Protein AF-A0A424HIV1-F1 (afdb_monomer_lite)

Radius of gyration: 19.67 Å; chains: 1; bounding box: 43×38×61 Å

Foldseek 3Di:
DDPDQPADECVVQDLVVLLQQLLQQLQVLLLDLCVVVVLQQSLLQSLLSSLLRSCVVVVAQEDLVVLLVSSLNSLLNNLVVNVVVQVCCCVVPVDRRNLVVVLVVLLVVLVVDDPPSSVVSVVVSVVVVVDHDDPVVVVVSNVSSNVSSNVNNSNNSNVNSVVDPGHGYHD

Sequence (171 aa):
MSDEPDIVNLDDCPMKPGLVAGGAVAFVLTVFPMSYALCCLPLALGGFVATTTFVFKYKVRLELKYGMKIAILACLLGFGASTVVYNLVWIAFDYRIGFEWYVSFLTGLAESAPPPSGDRLLESIELLREQSFGIGTFVQQIFTVILASGIGGAIGGALATVLFKKGALAQ

Secondary structure (DSSP, 8-state):
-------B-GGGS-SHHHHHHHHHHHHHHHHSTTHHHHTTHHHHHHHHHHHHHHHHHHTEEEPHHHHHHHHHHHHHHHHHHHHHHHHHHHHHHS--TTHHHHHHHHHHHHHTSPTTHHHHHHHHHHHHHH--S-HHHHHHHHHHHHHHHHHHHHHHHHHHHHH---SEEE-

pLDDT: mean 79.45, std 10.78, range [39.0, 89.94]

Structure (mmCIF, N/CA/C/O backbone):
data_AF-A0A424HIV1-F1
#
_entry.id   AF-A0A424HIV1-F1
#
loop_
_atom_site.group_PDB
_atom_site.id
_atom_site.type_symbol
_atom_site.label_atom_id
_atom_site.label_alt_id
_atom_site.label_comp_id
_atom_site.label_asym_id
_atom_site.label_entity_id
_atom_site.label_seq_id
_atom_site.pdbx_PDB_ins_code
_atom_site.Cartn_x
_atom_site.Cartn_y
_atom_site.Cartn_z
_atom_site.occupancy
_atom_site.B_iso_or_equiv
_atom_site.auth_seq_id
_atom_site.auth_comp_id
_atom_site.auth_asym_id
_atom_site.auth_atom_id
_atom_site.pdbx_PDB_model_num
ATOM 1 N N . MET A 1 1 ? -28.089 13.263 38.514 1.00 39.00 1 MET A N 1
ATOM 2 C CA . MET A 1 1 ? -27.630 12.014 37.881 1.00 39.00 1 MET A CA 1
ATOM 3 C C . MET A 1 1 ? -26.538 12.419 36.922 1.00 39.00 1 MET A C 1
ATOM 5 O O . MET A 1 1 ? -26.812 13.184 36.011 1.00 39.00 1 MET A O 1
ATOM 9 N N . SER A 1 2 ? -25.298 12.091 37.259 1.00 40.84 2 SER A N 1
ATOM 10 C CA . SER A 1 2 ? -24.129 12.347 36.427 1.00 40.84 2 SER A CA 1
ATOM 11 C C . SER A 1 2 ? -24.176 11.386 35.246 1.00 40.84 2 SER A C 1
ATOM 13 O O . SER A 1 2 ? -23.958 10.193 35.433 1.00 40.84 2 SER A O 1
ATOM 15 N N . ASP A 1 3 ? -24.507 11.897 34.061 1.00 42.28 3 ASP A N 1
ATOM 16 C CA . ASP A 1 3 ? -24.318 11.182 32.799 1.00 42.28 3 ASP A CA 1
ATOM 17 C C . ASP A 1 3 ? -22.808 11.088 32.536 1.00 42.28 3 ASP A C 1
ATOM 19 O O . ASP A 1 3 ? -22.227 11.886 31.797 1.00 42.28 3 ASP A O 1
ATOM 23 N N . GLU A 1 4 ? -22.139 10.163 33.223 1.00 45.97 4 GLU A N 1
ATOM 24 C CA . GLU A 1 4 ? -20.805 9.735 32.821 1.00 45.97 4 GLU A CA 1
ATOM 25 C C . GLU A 1 4 ? -20.941 9.094 31.432 1.00 45.97 4 GLU A C 1
ATOM 27 O O . GLU A 1 4 ? -21.802 8.232 31.238 1.00 45.97 4 GLU A O 1
ATOM 32 N N . PRO A 1 5 ? -20.173 9.542 30.423 1.00 47.34 5 PRO A N 1
ATOM 33 C CA . PRO A 1 5 ? -20.214 8.909 29.116 1.00 47.34 5 PRO A CA 1
ATOM 34 C C . PRO A 1 5 ? -19.770 7.456 29.289 1.00 47.34 5 PRO A C 1
ATOM 36 O O . PRO A 1 5 ? -18.664 7.222 29.759 1.00 47.34 5 PRO A O 1
ATOM 39 N N . ASP A 1 6 ? -20.625 6.500 28.922 1.00 47.75 6 ASP A N 1
ATOM 40 C CA . ASP A 1 6 ? -20.304 5.068 28.912 1.00 47.75 6 ASP A CA 1
ATOM 41 C C . ASP A 1 6 ? -19.035 4.851 28.063 1.00 47.75 6 ASP A C 1
ATOM 43 O O . ASP A 1 6 ? -19.073 4.902 26.830 1.00 47.75 6 ASP A O 1
ATOM 47 N N . ILE A 1 7 ? -17.877 4.695 28.709 1.00 54.53 7 ILE A N 1
ATOM 48 C CA . ILE A 1 7 ? -16.612 4.430 28.021 1.00 54.53 7 ILE A CA 1
ATOM 49 C C . ILE A 1 7 ? -16.607 2.941 27.689 1.00 54.53 7 ILE A C 1
ATOM 51 O O . ILE A 1 7 ? -16.429 2.093 28.561 1.00 54.53 7 ILE A O 1
ATOM 55 N N . VAL A 1 8 ? -16.833 2.615 26.418 1.00 58.91 8 VAL A N 1
ATOM 56 C CA . VAL A 1 8 ? -16.776 1.230 25.939 1.00 58.91 8 VAL A CA 1
A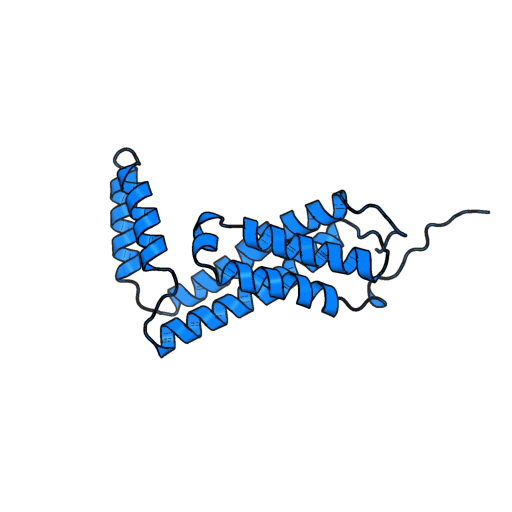TOM 57 C C . VAL A 1 8 ? -15.311 0.864 25.709 1.00 58.91 8 VAL A C 1
ATOM 59 O O . VAL A 1 8 ? -14.668 1.455 24.841 1.00 58.91 8 VAL A O 1
ATOM 62 N N . ASN A 1 9 ? -14.794 -0.116 26.457 1.00 58.22 9 ASN A N 1
ATOM 63 C CA . ASN A 1 9 ? -13.448 -0.649 26.242 1.00 58.22 9 ASN A CA 1
ATOM 64 C C . ASN A 1 9 ? -13.336 -1.249 24.833 1.00 58.22 9 ASN A C 1
ATOM 66 O O . ASN A 1 9 ? -14.103 -2.140 24.455 1.00 58.22 9 ASN A O 1
ATOM 70 N N . LEU A 1 10 ? -12.348 -0.794 24.057 1.00 59.09 10 LEU A N 1
ATOM 71 C CA . LEU A 1 10 ? -12.093 -1.317 22.709 1.00 59.09 10 LEU A CA 1
ATOM 72 C C . LEU A 1 10 ? -11.768 -2.823 22.682 1.00 59.09 10 LEU A C 1
ATOM 74 O O . LEU A 1 10 ? -11.966 -3.458 21.644 1.00 59.09 10 LEU A O 1
ATOM 78 N N . ASP A 1 11 ? -11.295 -3.388 23.794 1.00 58.56 11 ASP A N 1
ATOM 79 C CA . ASP A 1 11 ? -10.913 -4.802 23.909 1.00 58.56 11 ASP A CA 1
ATOM 80 C C . ASP A 1 11 ? -12.112 -5.764 23.847 1.00 58.56 11 ASP A C 1
ATOM 82 O O . ASP A 1 11 ? -11.960 -6.909 23.412 1.00 58.56 11 ASP A O 1
ATOM 86 N N . ASP A 1 12 ? -13.320 -5.286 24.159 1.00 59.38 12 ASP A N 1
ATOM 87 C CA . ASP A 1 12 ? -14.555 -6.073 24.054 1.00 59.38 12 ASP A CA 1
ATOM 88 C C . ASP A 1 12 ? -15.111 -6.112 22.614 1.00 59.38 12 ASP A C 1
ATOM 90 O O . ASP A 1 12 ? -15.997 -6.908 22.286 1.00 59.38 12 ASP A O 1
ATOM 94 N N . CYS A 1 13 ? -14.583 -5.270 21.716 1.00 61.19 13 CYS A N 1
ATOM 95 C CA . CYS A 1 13 ? -15.047 -5.134 20.337 1.00 61.19 13 CYS A CA 1
ATOM 96 C C . CYS A 1 13 ? -14.056 -5.775 19.348 1.00 61.19 13 CYS A C 1
ATOM 98 O O . CYS A 1 13 ? -13.021 -5.183 19.025 1.00 61.19 13 CYS A O 1
ATOM 100 N N . PRO A 1 14 ? -14.354 -6.951 18.757 1.00 71.31 14 PRO A N 1
ATOM 101 C CA . PRO A 1 14 ? -13.435 -7.563 17.809 1.00 71.31 14 PRO A CA 1
ATOM 102 C C . PRO A 1 14 ? -13.221 -6.661 16.582 1.00 71.31 14 PRO A C 1
ATOM 104 O O . PRO A 1 14 ? -14.168 -6.301 15.880 1.00 71.31 14 PRO A O 1
ATOM 107 N N . MET A 1 15 ? -11.959 -6.337 16.277 1.00 70.69 15 MET A N 1
ATOM 108 C CA . MET A 1 15 ? -11.572 -5.486 15.134 1.00 70.69 15 MET A CA 1
ATOM 109 C C . MET A 1 15 ? -11.682 -6.192 13.774 1.00 70.69 15 MET A C 1
ATOM 111 O O . MET A 1 15 ? -11.742 -5.539 12.731 1.00 70.69 15 MET A O 1
ATOM 115 N N . LYS A 1 16 ? -11.753 -7.531 13.777 1.00 77.12 16 LYS A N 1
ATOM 116 C CA . LYS A 1 16 ? -11.819 -8.395 12.583 1.00 77.12 16 LYS A CA 1
ATOM 117 C C . LYS A 1 16 ? -12.792 -7.918 11.485 1.00 77.12 16 LYS A C 1
ATOM 119 O O . LYS A 1 16 ? -12.352 -7.818 10.347 1.00 77.12 16 LYS A O 1
ATOM 124 N N . PRO A 1 17 ? -14.076 -7.608 11.748 1.00 73.00 17 PRO A N 1
ATOM 125 C CA . PRO A 1 17 ? -15.017 -7.215 10.697 1.00 73.00 17 PRO A CA 1
ATOM 126 C C . PRO A 1 17 ? -14.653 -5.898 9.998 1.00 73.00 17 PRO A C 1
ATOM 128 O O . PRO A 1 17 ? -14.796 -5.813 8.783 1.00 73.00 17 PRO A O 1
ATOM 131 N N . GLY A 1 18 ? -14.161 -4.894 10.733 1.00 75.62 18 GLY A N 1
ATOM 132 C CA . GLY A 1 18 ? -13.712 -3.628 10.139 1.00 75.62 18 GLY A CA 1
ATOM 133 C C . GLY A 1 18 ? -12.433 -3.810 9.320 1.00 75.62 18 GLY A C 1
ATOM 134 O O . GLY A 1 18 ? -12.335 -3.301 8.205 1.00 75.62 18 GLY A O 1
ATOM 135 N N . LEU A 1 19 ? -11.499 -4.618 9.833 1.00 82.69 19 LEU A N 1
ATOM 136 C CA . LEU A 1 19 ? -10.266 -4.993 9.134 1.00 82.69 19 LEU A CA 1
ATOM 137 C C . LEU A 1 19 ? -10.550 -5.737 7.825 1.00 82.69 19 LEU A C 1
ATOM 139 O O . LEU A 1 19 ? -9.952 -5.416 6.805 1.00 82.69 19 LEU A O 1
ATOM 143 N N . VAL A 1 20 ? -11.475 -6.700 7.838 1.00 85.12 20 VAL A N 1
ATOM 144 C CA . VAL A 1 20 ? -11.833 -7.484 6.646 1.00 85.12 20 VAL A CA 1
ATOM 145 C C . VAL A 1 20 ? -12.563 -6.622 5.620 1.00 85.12 20 VAL A C 1
ATOM 147 O O . VAL A 1 20 ? -12.207 -6.668 4.449 1.00 85.12 20 VAL A O 1
ATOM 150 N N . ALA A 1 21 ? -13.542 -5.811 6.032 1.00 84.81 21 ALA A N 1
ATOM 151 C CA . ALA A 1 21 ? -14.283 -4.956 5.103 1.00 84.81 21 ALA A CA 1
ATOM 152 C C . ALA A 1 21 ? -13.376 -3.898 4.456 1.00 84.81 21 ALA A C 1
ATOM 154 O O . ALA A 1 21 ? -13.329 -3.781 3.232 1.00 84.81 21 ALA A O 1
ATOM 155 N N . GLY A 1 22 ? -12.609 -3.165 5.267 1.00 80.69 22 GLY A N 1
ATOM 156 C CA . GLY A 1 22 ? -11.675 -2.159 4.766 1.00 80.69 22 GLY A CA 1
ATOM 157 C C . GLY A 1 22 ? -10.517 -2.756 3.972 1.00 80.69 22 GLY A C 1
ATOM 158 O O . GLY A 1 22 ? -10.155 -2.228 2.923 1.00 80.69 22 GLY A O 1
ATOM 159 N N . GLY A 1 23 ? -9.980 -3.890 4.428 1.00 83.81 23 GLY A N 1
ATOM 160 C CA . GLY A 1 23 ? -8.923 -4.622 3.738 1.00 83.81 23 GLY A CA 1
ATOM 161 C C . GLY A 1 23 ? -9.378 -5.192 2.397 1.00 83.81 23 GLY A C 1
ATOM 162 O O . GLY A 1 23 ? -8.645 -5.082 1.423 1.00 83.81 23 GLY A O 1
ATOM 163 N N . ALA A 1 24 ? -10.600 -5.721 2.297 1.00 87.25 24 ALA A N 1
ATOM 164 C CA . ALA A 1 24 ? -11.157 -6.192 1.029 1.00 87.25 24 ALA A CA 1
ATOM 165 C C . ALA A 1 24 ? -11.333 -5.045 0.025 1.00 87.25 24 ALA A C 1
ATOM 167 O O . ALA A 1 24 ? -10.966 -5.186 -1.140 1.00 87.25 24 ALA A O 1
ATOM 168 N N . VAL A 1 25 ? -11.830 -3.888 0.474 1.00 86.94 25 VAL A N 1
ATOM 169 C CA . VAL A 1 25 ? -11.940 -2.696 -0.381 1.00 86.94 25 VAL A CA 1
ATOM 170 C C . VAL A 1 25 ? -10.559 -2.211 -0.820 1.00 86.94 25 VAL A C 1
ATOM 172 O O . VAL A 1 25 ? -10.345 -1.987 -2.009 1.00 86.94 25 VAL A O 1
ATOM 175 N N . ALA A 1 26 ? -9.600 -2.112 0.104 1.00 85.69 26 ALA A N 1
ATOM 176 C CA . ALA A 1 26 ? -8.224 -1.747 -0.225 1.00 85.69 26 ALA A CA 1
ATOM 177 C C . ALA A 1 26 ? -7.593 -2.742 -1.215 1.00 85.69 26 ALA A C 1
ATOM 179 O O . ALA A 1 26 ? -6.949 -2.321 -2.172 1.00 85.69 26 ALA A O 1
ATOM 180 N N . PHE A 1 27 ? -7.816 -4.046 -1.044 1.00 86.19 27 PHE A N 1
ATOM 181 C CA . PHE A 1 27 ? -7.335 -5.087 -1.952 1.00 86.19 27 PHE A CA 1
ATOM 182 C C . PHE A 1 27 ? -7.908 -4.908 -3.360 1.00 86.19 27 PHE A C 1
ATOM 184 O O . PHE A 1 27 ? -7.152 -4.749 -4.313 1.00 86.19 27 PHE A O 1
ATOM 191 N N . VAL A 1 28 ? -9.236 -4.862 -3.498 1.00 86.56 28 VAL A N 1
ATOM 192 C CA . VAL A 1 28 ? -9.897 -4.750 -4.810 1.00 86.56 28 VAL A CA 1
ATOM 193 C C . VAL A 1 28 ? -9.465 -3.477 -5.532 1.00 86.56 28 VAL A C 1
ATOM 195 O O . VAL A 1 28 ? -9.154 -3.515 -6.722 1.00 86.56 28 VAL A O 1
ATOM 198 N N . LEU A 1 29 ? -9.396 -2.354 -4.814 1.00 84.81 29 LEU A N 1
ATOM 199 C CA . LEU A 1 29 ? -9.017 -1.085 -5.423 1.00 84.81 29 LEU A CA 1
ATOM 200 C C . LEU A 1 29 ? -7.529 -1.020 -5.786 1.00 84.81 29 LEU A C 1
ATOM 202 O O . LEU A 1 29 ? -7.196 -0.340 -6.747 1.00 84.81 29 LEU A O 1
ATOM 206 N N . THR A 1 30 ? -6.643 -1.717 -5.069 1.00 81.69 30 THR A N 1
ATOM 207 C CA . THR A 1 30 ? -5.196 -1.746 -5.378 1.00 81.69 30 THR A CA 1
ATOM 208 C C . THR A 1 30 ? -4.824 -2.777 -6.442 1.00 81.69 30 THR A C 1
ATOM 210 O O . THR A 1 30 ? -3.821 -2.616 -7.133 1.00 81.69 30 THR A O 1
ATOM 213 N N . VAL A 1 31 ? -5.645 -3.809 -6.648 1.00 79.25 31 VAL A N 1
ATOM 214 C CA . VAL A 1 31 ? -5.517 -4.720 -7.801 1.00 79.25 31 VAL A CA 1
ATOM 215 C C . VAL A 1 31 ? -5.867 -4.012 -9.115 1.00 79.25 31 VAL A C 1
ATOM 217 O O . VAL A 1 31 ? -5.418 -4.415 -10.185 1.00 79.25 31 VAL A O 1
ATOM 220 N N . PHE A 1 32 ? -6.639 -2.926 -9.060 1.00 79.12 32 PHE A N 1
ATOM 221 C CA . PHE A 1 32 ? -6.961 -2.165 -10.256 1.00 79.12 32 PHE A CA 1
ATOM 222 C C . PHE A 1 32 ? -5.780 -1.264 -10.670 1.00 79.12 32 PHE A C 1
ATOM 224 O O . PHE A 1 32 ? -5.337 -0.442 -9.867 1.00 79.12 32 PHE A O 1
ATOM 231 N N . PRO A 1 33 ? -5.283 -1.335 -11.917 1.00 63.97 33 PRO A N 1
ATOM 232 C CA . PRO A 1 33 ? -4.046 -0.661 -12.328 1.00 63.97 33 PRO A CA 1
ATOM 233 C C . PRO A 1 33 ? -4.131 0.876 -12.327 1.00 63.97 33 PRO A C 1
ATOM 235 O O . PRO A 1 33 ? -3.118 1.549 -12.170 1.00 63.97 33 PRO A O 1
ATOM 238 N N . MET A 1 34 ? -5.331 1.468 -12.388 1.00 65.25 34 MET A N 1
ATOM 239 C CA . MET A 1 34 ? -5.492 2.926 -12.213 1.00 65.25 34 MET A CA 1
ATOM 240 C C . MET A 1 34 ? -5.155 3.403 -10.789 1.00 65.25 34 MET A C 1
ATOM 242 O O . MET A 1 34 ? -5.013 4.604 -10.557 1.00 65.25 34 MET A O 1
ATOM 246 N N . SER A 1 35 ? -5.016 2.491 -9.822 1.00 66.44 35 SER A N 1
ATOM 247 C CA . SER A 1 35 ? -4.632 2.838 -8.451 1.00 66.44 35 SER A CA 1
ATOM 248 C C . SER A 1 35 ? -3.253 3.491 -8.361 1.00 66.44 35 SER A C 1
ATOM 250 O O . SER A 1 35 ? -3.065 4.358 -7.506 1.00 66.44 35 SER A O 1
ATOM 252 N N . TYR A 1 36 ? -2.339 3.178 -9.288 1.00 63.06 36 TYR A N 1
ATOM 253 C CA . TYR A 1 36 ? -1.020 3.811 -9.370 1.00 63.06 36 TYR A CA 1
ATOM 254 C C . TYR A 1 36 ? -1.107 5.327 -9.598 1.00 63.06 36 TYR A C 1
ATOM 256 O O . TYR A 1 36 ? -0.341 6.077 -8.999 1.00 63.06 36 TYR A O 1
ATOM 264 N N . ALA A 1 37 ? -2.078 5.801 -10.387 1.00 63.09 37 ALA A N 1
ATOM 265 C CA . ALA A 1 37 ? -2.267 7.232 -10.642 1.00 63.09 37 ALA A CA 1
ATOM 266 C C . ALA A 1 37 ? -2.873 7.982 -9.444 1.00 63.09 37 ALA A C 1
ATOM 268 O O . ALA A 1 37 ? -2.667 9.183 -9.286 1.00 63.09 37 ALA A O 1
ATOM 269 N N . LEU A 1 38 ? -3.615 7.281 -8.585 1.00 72.69 38 LEU A N 1
ATOM 270 C CA . LEU A 1 38 ? -4.310 7.875 -7.443 1.00 72.69 38 LEU A CA 1
ATOM 271 C C . LEU A 1 38 ? -3.527 7.772 -6.122 1.00 72.69 38 LEU A C 1
ATOM 273 O O . LEU A 1 38 ? -4.007 8.286 -5.109 1.00 72.69 38 LEU A O 1
ATOM 277 N N . CYS A 1 39 ? -2.339 7.148 -6.148 1.00 68.69 39 CYS A N 1
ATOM 278 C CA . CYS A 1 39 ? -1.315 7.014 -5.099 1.00 68.69 39 CYS A CA 1
ATOM 279 C C . CYS A 1 39 ? -1.816 6.518 -3.724 1.00 68.69 39 CYS A C 1
ATOM 281 O O . CYS A 1 39 ? -1.485 5.415 -3.300 1.00 68.69 39 CYS A O 1
ATOM 283 N N . CYS A 1 40 ? -2.648 7.299 -3.032 1.00 78.88 40 CYS A N 1
ATOM 284 C CA . CYS A 1 40 ? -3.163 7.007 -1.691 1.00 78.88 40 CYS A CA 1
ATOM 285 C C . CYS A 1 40 ? -4.696 6.982 -1.610 1.00 78.88 40 CYS A C 1
ATOM 287 O O . CYS A 1 40 ? -5.239 6.538 -0.600 1.00 78.88 40 CYS A O 1
ATOM 289 N N . LEU A 1 41 ? -5.416 7.456 -2.632 1.00 84.38 41 LEU A N 1
ATOM 290 C CA . LEU A 1 41 ? -6.877 7.590 -2.589 1.00 84.38 41 LEU A CA 1
ATOM 291 C C . LEU A 1 41 ? -7.607 6.239 -2.444 1.00 84.38 41 LEU A C 1
ATOM 293 O O . LEU A 1 41 ? -8.502 6.154 -1.603 1.00 84.38 41 LEU A O 1
ATOM 297 N N . PRO A 1 42 ? -7.204 5.155 -3.140 1.00 84.62 42 PRO A N 1
ATOM 298 C CA . PRO A 1 42 ? -7.741 3.813 -2.898 1.00 84.62 42 PRO A CA 1
ATOM 299 C C . PRO A 1 42 ? -7.614 3.358 -1.439 1.00 84.62 42 PRO A C 1
ATOM 301 O O . PRO A 1 42 ? -8.545 2.794 -0.866 1.00 84.62 42 PRO A O 1
ATOM 304 N N . LEU A 1 43 ? -6.470 3.651 -0.818 1.00 86.94 43 LEU A N 1
ATOM 305 C CA . LEU A 1 43 ? -6.177 3.292 0.569 1.00 86.94 43 LEU A CA 1
ATOM 306 C C . LEU A 1 43 ? -6.922 4.197 1.554 1.00 86.94 43 LEU A C 1
ATOM 308 O O . LEU A 1 43 ? -7.361 3.728 2.599 1.00 86.94 43 LEU A O 1
ATOM 312 N N . ALA A 1 44 ? -7.134 5.468 1.216 1.00 88.06 44 ALA A N 1
ATOM 313 C CA . ALA A 1 44 ? -7.988 6.359 1.993 1.00 88.06 44 ALA A CA 1
ATOM 314 C C . ALA A 1 44 ? -9.447 5.890 1.988 1.00 88.06 44 ALA A C 1
ATOM 316 O O . ALA A 1 44 ? -10.088 5.882 3.037 1.00 88.06 44 ALA A O 1
ATOM 317 N N . LEU A 1 45 ? -9.958 5.419 0.849 1.00 88.19 45 LEU A N 1
ATOM 318 C CA . LEU A 1 45 ? -11.294 4.827 0.766 1.00 88.19 45 LEU A CA 1
ATOM 319 C C . LEU A 1 45 ? -11.382 3.509 1.546 1.00 88.19 45 LEU A C 1
ATOM 321 O O . LEU A 1 45 ? -12.327 3.320 2.310 1.00 88.19 45 LEU A O 1
ATOM 325 N N . GLY A 1 46 ? -10.383 2.629 1.423 1.00 85.94 46 GLY A N 1
ATOM 326 C CA . GLY A 1 46 ? -10.305 1.394 2.212 1.00 85.94 46 GLY A CA 1
ATOM 327 C C . GLY A 1 46 ? -10.277 1.663 3.720 1.00 85.94 46 GLY A C 1
ATOM 328 O O . GLY A 1 46 ? -11.051 1.070 4.473 1.00 85.94 46 GLY A O 1
ATOM 329 N N . GLY A 1 47 ? -9.461 2.626 4.155 1.00 83.44 47 GLY A N 1
ATOM 330 C CA . GLY A 1 47 ? -9.387 3.075 5.544 1.00 83.44 47 GLY A CA 1
ATOM 331 C C . GLY A 1 47 ? -10.698 3.688 6.038 1.00 83.44 47 GLY A C 1
ATOM 332 O O . GLY A 1 47 ? -11.157 3.370 7.133 1.00 83.44 47 GLY A O 1
ATOM 333 N N . PHE A 1 48 ? -11.355 4.499 5.207 1.00 88.38 48 PHE A N 1
ATOM 334 C CA . PHE A 1 48 ? -12.666 5.067 5.512 1.00 88.38 48 PHE A CA 1
ATOM 335 C C . PHE A 1 48 ? -13.722 3.972 5.707 1.00 88.38 48 PHE A C 1
ATOM 337 O O . PHE A 1 48 ? -14.442 3.973 6.707 1.00 88.38 48 PHE A O 1
ATOM 344 N N . VAL A 1 49 ? -13.789 2.989 4.804 1.00 88.75 49 VAL A N 1
ATOM 345 C CA . VAL A 1 49 ? -14.709 1.846 4.923 1.00 88.75 49 VAL A CA 1
ATOM 346 C C . VAL A 1 49 ? -14.399 1.011 6.170 1.00 88.75 49 VAL A C 1
ATOM 348 O O . VAL A 1 49 ? -15.327 0.595 6.865 1.00 88.75 49 VAL A O 1
ATOM 351 N N . ALA A 1 50 ? -13.123 0.811 6.510 1.00 86.56 50 ALA A N 1
ATOM 352 C CA . ALA A 1 50 ? -12.720 0.080 7.714 1.00 86.56 50 ALA A CA 1
ATOM 353 C C . ALA A 1 50 ? -13.290 0.725 8.985 1.00 86.56 50 ALA A C 1
ATOM 355 O O . ALA A 1 50 ? -13.966 0.074 9.790 1.00 86.56 50 ALA A O 1
ATOM 356 N N . THR A 1 51 ? -13.036 2.025 9.144 1.00 83.50 51 THR A N 1
ATOM 357 C CA . THR A 1 51 ? -13.422 2.791 10.330 1.00 83.50 51 THR A CA 1
ATOM 358 C C . THR A 1 51 ? -14.934 2.977 10.401 1.00 83.50 51 THR A C 1
ATOM 360 O O . THR A 1 51 ? -15.517 2.804 11.468 1.00 83.50 51 THR A O 1
ATOM 363 N N . THR A 1 52 ? -15.601 3.249 9.278 1.00 85.56 52 THR A N 1
ATOM 364 C CA . THR A 1 52 ? -17.070 3.357 9.242 1.00 85.56 52 THR A CA 1
ATOM 365 C C . THR A 1 52 ? -17.753 2.040 9.580 1.00 85.56 52 THR A C 1
ATOM 367 O O . THR A 1 52 ? -18.656 2.027 10.413 1.00 85.56 52 THR A O 1
ATOM 370 N N . THR A 1 53 ? -17.298 0.922 9.012 1.00 84.44 53 THR A N 1
ATOM 371 C CA . THR A 1 53 ? -17.840 -0.409 9.325 1.00 84.44 53 THR A CA 1
ATOM 372 C C . THR A 1 53 ? -17.711 -0.718 10.815 1.00 84.44 53 THR A C 1
ATOM 374 O O . THR A 1 53 ? -18.642 -1.254 11.415 1.00 84.44 53 THR A O 1
ATOM 377 N N . PHE A 1 54 ? -16.587 -0.345 11.434 1.00 80.31 54 PHE A N 1
ATOM 378 C CA . PHE A 1 54 ? -16.391 -0.508 12.873 1.00 80.31 54 PHE A CA 1
ATOM 379 C C . PHE A 1 54 ? -17.367 0.360 13.686 1.00 80.31 54 PHE A C 1
ATOM 381 O O . PHE A 1 54 ? -18.069 -0.158 14.555 1.00 80.31 54 PHE A O 1
ATOM 388 N N . VAL A 1 55 ? -17.481 1.650 13.353 1.00 82.00 55 VAL A N 1
ATOM 389 C CA . VAL A 1 55 ? -18.394 2.596 14.021 1.00 82.00 55 VAL A CA 1
ATOM 390 C C . VAL A 1 55 ? -19.854 2.154 13.909 1.00 82.00 55 VAL A C 1
ATOM 392 O O . VAL A 1 55 ? -20.568 2.123 14.908 1.00 82.00 55 VAL A O 1
ATOM 395 N N . PHE A 1 56 ? -20.312 1.762 12.719 1.00 81.81 56 PHE A N 1
ATOM 396 C CA . PHE A 1 56 ? -21.699 1.340 12.512 1.00 81.81 56 PHE A CA 1
ATOM 397 C C . PHE A 1 56 ? -22.026 0.011 13.187 1.00 81.81 56 PHE A C 1
ATOM 399 O O . PHE A 1 56 ? -23.132 -0.149 13.705 1.00 81.81 56 PHE A O 1
ATOM 406 N N . LYS A 1 57 ? -21.082 -0.935 13.200 1.00 79.25 57 LYS A N 1
ATOM 407 C CA . LYS A 1 57 ? -21.306 -2.259 13.784 1.00 79.25 57 LYS A CA 1
ATOM 408 C C . LYS A 1 57 ? -21.434 -2.208 15.304 1.00 79.25 57 LYS A C 1
ATOM 410 O O . LYS A 1 57 ? -22.306 -2.876 15.849 1.00 79.25 57 LYS A O 1
ATOM 415 N N . TYR A 1 58 ? -20.599 -1.410 15.966 1.00 75.50 58 TYR A N 1
ATOM 416 C CA . TYR A 1 58 ? -20.591 -1.304 17.428 1.00 75.50 58 TYR A CA 1
ATOM 417 C C . TYR A 1 58 ? -21.371 -0.091 17.957 1.00 75.50 58 TYR A C 1
ATOM 419 O O . TYR A 1 58 ? -21.567 0.021 19.159 1.00 75.50 58 TYR A O 1
ATOM 427 N N . LYS A 1 59 ? -21.870 0.793 17.077 1.00 73.25 59 LYS A N 1
ATOM 428 C CA . LYS A 1 59 ? -22.579 2.042 17.430 1.00 73.25 59 LYS A CA 1
ATOM 429 C C . LYS A 1 59 ? -21.782 2.938 18.395 1.00 73.25 59 LYS A C 1
ATOM 431 O O . LYS A 1 59 ? -22.368 3.630 19.226 1.00 73.25 59 LYS A O 1
ATOM 436 N N . VAL A 1 60 ? -20.457 2.936 18.263 1.00 73.06 60 VAL A N 1
ATOM 437 C CA . VAL A 1 60 ? -19.524 3.704 19.103 1.00 73.06 60 VAL A CA 1
ATOM 438 C C . VAL A 1 60 ? -18.826 4.791 18.305 1.00 73.06 60 VAL A C 1
ATOM 440 O O . VAL A 1 60 ? -18.563 4.641 17.110 1.00 73.06 60 VAL A O 1
ATOM 443 N N . ARG A 1 61 ? -18.457 5.868 18.991 1.00 76.62 61 ARG A N 1
ATOM 444 C CA . ARG A 1 61 ? -17.571 6.897 18.463 1.00 76.62 61 ARG A CA 1
ATOM 445 C C . ARG A 1 61 ? -16.133 6.536 18.819 1.00 76.62 61 ARG A C 1
ATOM 447 O O . ARG A 1 61 ? -15.805 6.425 19.991 1.00 76.62 61 ARG A O 1
ATOM 454 N N . LEU A 1 62 ? -15.270 6.404 17.819 1.00 72.94 62 LEU A N 1
ATOM 455 C CA . LEU A 1 62 ? -13.839 6.179 18.032 1.00 72.94 62 LEU A CA 1
ATOM 456 C C . LEU A 1 62 ? -13.105 7.498 18.304 1.00 72.94 62 LEU A C 1
ATOM 458 O O . LEU A 1 62 ? -13.444 8.532 17.722 1.00 72.94 62 LEU A O 1
ATOM 462 N N . GLU A 1 63 ? -12.050 7.467 19.120 1.00 80.31 63 GLU A N 1
ATOM 463 C CA . GLU A 1 63 ? -11.044 8.531 19.068 1.00 80.31 63 GLU A CA 1
ATOM 464 C C . GLU A 1 63 ? -10.226 8.460 17.778 1.00 80.31 63 GLU A C 1
ATOM 466 O O . GLU A 1 63 ? -10.016 7.392 17.195 1.00 80.31 63 GLU A O 1
ATOM 471 N N . LEU A 1 64 ? -9.697 9.617 17.367 1.00 79.19 64 LEU A N 1
ATOM 472 C CA . LEU A 1 64 ? -8.898 9.767 16.151 1.00 79.19 64 LEU A CA 1
ATOM 473 C C . LEU A 1 64 ? -7.757 8.738 16.086 1.00 79.19 64 LEU A C 1
ATOM 475 O O . LEU A 1 64 ? -7.546 8.111 15.051 1.00 79.19 64 LEU A O 1
ATOM 479 N N . LYS A 1 65 ? -7.066 8.514 17.211 1.00 82.62 65 LYS A N 1
ATOM 480 C CA . LYS A 1 65 ? -5.929 7.590 17.305 1.00 82.62 65 LYS A CA 1
ATOM 481 C C . LYS A 1 65 ? -6.333 6.141 17.007 1.00 82.62 65 LYS A C 1
ATOM 483 O O . LYS A 1 65 ? -5.635 5.459 16.256 1.00 82.62 65 LYS A O 1
ATOM 488 N N . TYR A 1 66 ? -7.463 5.679 17.544 1.00 82.38 66 TYR A N 1
ATOM 489 C CA . TYR A 1 66 ? -7.961 4.321 17.298 1.00 82.38 66 TYR A CA 1
ATOM 490 C C . TYR A 1 66 ? -8.549 4.169 15.899 1.00 82.38 66 TYR A C 1
ATOM 492 O O . TYR A 1 66 ? -8.265 3.178 15.225 1.00 82.38 66 TYR A O 1
ATOM 500 N N . GLY A 1 67 ? -9.286 5.174 15.418 1.00 80.94 67 GLY A N 1
ATOM 501 C CA . GLY A 1 67 ? -9.812 5.197 14.054 1.00 80.94 67 GLY A CA 1
ATOM 502 C C . GLY A 1 67 ? -8.712 5.119 12.995 1.00 80.94 67 GLY A C 1
ATOM 503 O O . GLY A 1 67 ? -8.816 4.320 12.063 1.00 80.94 67 GLY A O 1
ATOM 504 N N . MET A 1 68 ? -7.621 5.871 13.180 1.00 86.75 68 MET A N 1
ATOM 505 C CA . MET A 1 68 ? -6.428 5.794 12.330 1.00 86.75 68 MET A CA 1
ATOM 506 C C . MET A 1 68 ? -5.745 4.427 12.427 1.00 86.75 68 MET A C 1
ATOM 508 O O . MET A 1 68 ? -5.398 3.851 11.401 1.00 86.75 68 MET A O 1
ATOM 512 N N . LYS A 1 69 ? -5.573 3.872 13.635 1.00 86.56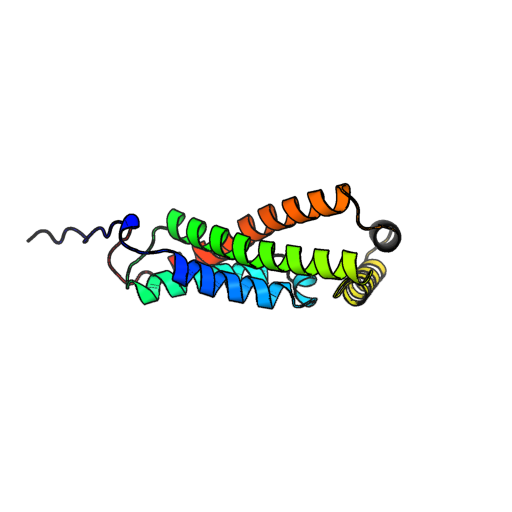 69 LYS A N 1
ATOM 513 C CA . LYS A 1 69 ? -4.923 2.563 13.828 1.00 86.56 69 LYS A CA 1
ATOM 514 C C . LYS A 1 69 ? -5.673 1.440 13.107 1.00 86.56 69 LYS A C 1
ATOM 516 O O . LYS A 1 69 ? -5.046 0.647 12.408 1.00 86.56 69 LYS A O 1
ATOM 521 N N . ILE A 1 70 ? -7.000 1.389 13.243 1.00 85.38 70 ILE A N 1
ATOM 522 C CA . ILE A 1 70 ? -7.844 0.384 12.578 1.00 85.38 70 ILE A CA 1
ATOM 523 C C . ILE A 1 70 ? -7.739 0.524 11.055 1.00 85.38 70 ILE A C 1
ATOM 525 O O . ILE A 1 70 ? -7.558 -0.477 10.363 1.00 85.38 70 ILE A O 1
ATOM 529 N N . ALA A 1 71 ? -7.791 1.753 10.539 1.00 87.25 71 ALA A N 1
ATOM 530 C CA . ALA A 1 71 ? -7.676 2.016 9.109 1.00 87.25 71 ALA A CA 1
ATOM 531 C C . ALA A 1 71 ? -6.300 1.632 8.542 1.00 87.25 71 ALA A C 1
ATOM 533 O O . ALA A 1 71 ? -6.234 0.969 7.510 1.00 87.25 71 ALA A O 1
ATOM 534 N N . ILE A 1 72 ? -5.203 1.980 9.226 1.00 88.31 72 ILE A N 1
ATOM 535 C CA . ILE A 1 72 ? -3.839 1.613 8.809 1.00 88.31 72 ILE A CA 1
ATOM 536 C C . ILE A 1 72 ? -3.679 0.092 8.772 1.00 88.31 72 ILE A C 1
ATOM 538 O O . ILE A 1 72 ? -3.165 -0.443 7.793 1.00 88.31 72 ILE A O 1
ATOM 542 N N . LEU A 1 73 ? -4.145 -0.615 9.807 1.00 89.06 73 LEU A N 1
ATOM 543 C CA . LEU A 1 73 ? -4.071 -2.077 9.860 1.00 89.06 73 LEU A CA 1
ATOM 544 C C . LEU A 1 73 ? -4.918 -2.738 8.764 1.00 89.06 73 LEU A C 1
ATOM 546 O O . LEU A 1 73 ? -4.482 -3.723 8.170 1.00 89.06 73 LEU A O 1
ATOM 550 N N . ALA A 1 74 ? -6.097 -2.189 8.463 1.00 88.19 74 ALA A N 1
ATOM 551 C CA . ALA A 1 74 ? -6.952 -2.685 7.387 1.00 88.19 74 ALA A CA 1
ATOM 552 C C . ALA A 1 74 ? -6.288 -2.493 6.016 1.00 88.19 74 ALA A C 1
ATOM 554 O O . ALA A 1 74 ? -6.247 -3.427 5.214 1.00 88.19 74 ALA A O 1
ATOM 555 N N . CYS A 1 75 ? -5.709 -1.314 5.772 1.00 89.00 75 CYS A N 1
ATOM 556 C CA . CYS A 1 75 ? -4.981 -1.018 4.542 1.00 89.00 75 CYS A CA 1
ATOM 557 C C . CYS A 1 75 ? -3.719 -1.870 4.400 1.00 89.00 75 CYS A C 1
ATOM 559 O O . CYS A 1 75 ? -3.484 -2.389 3.317 1.00 89.00 75 CYS A O 1
ATOM 561 N N . LEU A 1 76 ? -2.961 -2.093 5.479 1.00 89.81 76 LEU A N 1
ATOM 562 C CA . LEU A 1 76 ? -1.800 -2.990 5.474 1.00 89.81 76 LEU A CA 1
ATOM 563 C C . LEU A 1 76 ? -2.188 -4.423 5.102 1.00 89.81 76 LEU A C 1
ATOM 565 O O . LEU A 1 76 ? -1.505 -5.046 4.296 1.00 89.81 76 LEU A O 1
ATOM 569 N N . LEU A 1 77 ? -3.287 -4.940 5.658 1.00 89.94 77 LEU A N 1
ATOM 570 C CA . LEU A 1 77 ? -3.790 -6.273 5.321 1.00 89.94 77 LEU A CA 1
ATOM 571 C C . LEU A 1 77 ? -4.224 -6.360 3.856 1.00 89.94 77 LEU A C 1
ATOM 573 O O . LEU A 1 77 ? -3.805 -7.274 3.152 1.00 89.94 77 LEU A O 1
ATOM 577 N N . GLY A 1 78 ? -5.035 -5.409 3.390 1.00 87.19 78 GLY A N 1
ATOM 578 C CA . GLY A 1 78 ? -5.544 -5.400 2.018 1.00 87.19 78 GLY A CA 1
ATOM 579 C C . GLY A 1 78 ? -4.452 -5.180 0.973 1.00 87.19 78 GLY A C 1
ATOM 580 O O . GLY A 1 78 ? -4.325 -5.962 0.034 1.00 87.19 78 GLY A O 1
ATOM 581 N N . PHE A 1 79 ? -3.639 -4.138 1.154 1.00 87.75 79 PHE A N 1
ATOM 582 C CA . PHE A 1 79 ? -2.580 -3.769 0.218 1.00 87.75 79 PHE A CA 1
ATOM 583 C C . PHE A 1 79 ? -1.375 -4.710 0.289 1.00 87.75 79 PHE A C 1
ATOM 585 O O . PHE A 1 79 ? -0.757 -5.020 -0.729 1.00 87.75 79 PHE A O 1
ATOM 592 N N . GLY A 1 80 ? -1.060 -5.229 1.477 1.00 87.25 80 GLY A N 1
ATOM 593 C CA . GLY A 1 80 ? -0.065 -6.285 1.632 1.00 87.25 80 GLY A CA 1
ATOM 594 C C . GLY A 1 80 ? -0.489 -7.558 0.904 1.00 87.25 80 GLY A C 1
ATOM 595 O O . GLY A 1 80 ? 0.294 -8.111 0.134 1.00 87.25 80 GLY A O 1
ATOM 596 N N . ALA A 1 81 ? -1.745 -7.986 1.068 1.00 88.69 81 ALA A N 1
ATOM 597 C CA . ALA A 1 81 ? -2.270 -9.150 0.359 1.00 88.69 81 ALA A CA 1
ATOM 598 C C . ALA A 1 81 ? -2.275 -8.951 -1.164 1.00 88.69 81 ALA A C 1
ATOM 600 O O . ALA A 1 81 ? -1.873 -9.861 -1.888 1.00 88.69 81 ALA A O 1
ATOM 601 N N . SER A 1 82 ? -2.672 -7.776 -1.669 1.00 86.75 82 SER A N 1
ATOM 602 C CA . SER A 1 82 ? -2.631 -7.516 -3.114 1.00 86.75 82 SER A CA 1
ATOM 603 C C . SER A 1 82 ? -1.201 -7.518 -3.636 1.00 86.75 82 SER A C 1
ATOM 605 O O . SER A 1 82 ? -0.941 -8.158 -4.649 1.00 86.75 82 SER A O 1
ATOM 607 N N . THR A 1 83 ? -0.252 -6.922 -2.913 1.00 85.81 83 THR A N 1
ATOM 608 C CA . THR A 1 83 ? 1.176 -6.939 -3.278 1.00 85.81 83 THR A CA 1
ATOM 609 C C . THR A 1 83 ? 1.733 -8.359 -3.368 1.00 85.81 83 THR A C 1
ATOM 611 O O . THR A 1 83 ? 2.459 -8.676 -4.307 1.00 85.81 83 THR A O 1
ATOM 614 N N . VAL A 1 84 ? 1.355 -9.250 -2.444 1.00 87.31 84 VAL A N 1
ATOM 615 C CA . VAL A 1 84 ? 1.733 -10.671 -2.526 1.00 87.31 84 VAL A CA 1
ATOM 616 C C . VAL A 1 84 ? 1.168 -11.311 -3.794 1.00 87.31 84 VAL A C 1
ATOM 618 O O . VAL A 1 84 ? 1.903 -11.999 -4.497 1.00 87.31 84 VAL A O 1
ATOM 621 N N . VAL A 1 85 ? -0.098 -11.052 -4.130 1.00 87.44 85 VAL A N 1
ATOM 622 C CA . VAL A 1 85 ? -0.712 -11.560 -5.369 1.00 87.44 85 VAL A CA 1
ATOM 623 C C . VAL A 1 85 ? 0.009 -11.019 -6.608 1.00 87.44 85 VAL A C 1
ATOM 625 O O . VAL A 1 85 ? 0.356 -11.805 -7.485 1.00 87.44 85 VAL A O 1
ATOM 628 N N . TYR A 1 86 ? 0.304 -9.718 -6.664 1.00 84.06 86 TYR A N 1
ATOM 629 C CA . TYR A 1 86 ? 1.078 -9.107 -7.753 1.00 84.06 86 TYR A CA 1
ATOM 630 C C . TYR A 1 86 ? 2.447 -9.771 -7.920 1.00 84.06 86 TYR A C 1
ATOM 632 O O . TYR A 1 86 ? 2.839 -10.099 -9.038 1.00 84.06 86 TYR A O 1
ATOM 640 N N . ASN A 1 87 ? 3.154 -10.014 -6.817 1.00 84.56 87 ASN A N 1
ATOM 641 C CA . ASN A 1 87 ? 4.469 -10.646 -6.846 1.00 84.56 87 ASN A CA 1
ATOM 642 C C . ASN A 1 87 ? 4.401 -12.100 -7.302 1.00 84.56 87 ASN A C 1
ATOM 644 O O . ASN A 1 87 ? 5.240 -12.525 -8.087 1.00 84.56 87 ASN A O 1
ATOM 648 N N . LEU A 1 88 ? 3.392 -12.853 -6.861 1.00 86.81 88 LEU A N 1
ATOM 649 C CA . LEU A 1 88 ? 3.181 -14.221 -7.329 1.00 86.81 88 LEU A CA 1
ATOM 650 C C . LEU A 1 88 ? 2.896 -14.261 -8.832 1.00 86.81 88 LEU A C 1
ATOM 652 O O . LEU A 1 88 ? 3.452 -15.110 -9.522 1.00 86.81 88 LEU A O 1
ATOM 656 N N . VAL A 1 89 ? 2.081 -13.338 -9.349 1.00 86.25 89 VAL A N 1
ATOM 657 C CA . VAL A 1 89 ? 1.787 -13.255 -10.789 1.00 86.25 89 VAL A CA 1
ATOM 658 C C . VAL A 1 89 ? 3.034 -12.872 -11.586 1.00 86.25 89 VAL A C 1
ATOM 660 O O . VAL A 1 89 ? 3.310 -13.499 -12.608 1.00 86.25 89 VAL A O 1
ATOM 663 N N . TRP A 1 90 ? 3.821 -11.910 -11.099 1.00 85.25 90 TRP A N 1
ATOM 664 C CA . TRP A 1 90 ? 5.071 -11.522 -11.748 1.00 85.25 90 TRP A CA 1
ATOM 665 C C . TRP A 1 90 ? 6.070 -12.684 -11.758 1.00 85.25 90 TRP A C 1
ATOM 667 O O . TRP A 1 90 ? 6.571 -13.040 -12.814 1.00 85.25 90 TRP A O 1
ATOM 677 N N . ILE A 1 91 ? 6.307 -13.353 -10.629 1.00 85.25 91 ILE A N 1
ATOM 678 C CA . ILE A 1 91 ? 7.263 -14.470 -10.570 1.00 85.25 91 ILE A CA 1
ATOM 679 C C . ILE A 1 91 ? 6.795 -15.664 -11.419 1.00 85.25 91 ILE A C 1
ATOM 681 O O . ILE A 1 91 ? 7.616 -16.307 -12.068 1.00 85.25 91 ILE A O 1
ATOM 685 N N . ALA A 1 92 ? 5.497 -15.985 -11.413 1.00 87.56 92 ALA A N 1
ATOM 686 C CA . ALA A 1 92 ? 4.982 -17.182 -12.079 1.00 87.56 92 ALA A CA 1
ATOM 687 C C . ALA A 1 92 ? 4.807 -17.026 -13.598 1.00 87.56 92 ALA A C 1
ATOM 689 O O . ALA A 1 92 ? 4.951 -18.009 -14.322 1.00 87.56 92 ALA A O 1
ATOM 690 N N . PHE A 1 93 ? 4.479 -15.824 -14.079 1.00 85.69 93 PHE A N 1
ATOM 691 C CA . PHE A 1 93 ? 4.120 -15.584 -15.484 1.00 85.69 93 PHE A CA 1
ATOM 692 C C . PHE A 1 93 ? 5.004 -14.542 -16.183 1.00 85.69 93 PHE A C 1
ATOM 694 O O . PHE A 1 93 ? 4.733 -14.212 -17.333 1.00 85.69 93 PHE A O 1
ATOM 701 N N . ASP A 1 94 ? 6.002 -13.985 -15.488 1.00 81.06 94 ASP A N 1
ATOM 702 C CA . ASP A 1 94 ? 6.769 -12.795 -15.901 1.00 81.06 94 ASP A CA 1
ATOM 703 C C . ASP A 1 94 ? 5.873 -11.616 -16.329 1.00 81.06 94 ASP A C 1
ATOM 705 O O . ASP A 1 94 ? 6.223 -10.766 -17.145 1.00 81.06 94 ASP A O 1
ATOM 709 N N . TYR A 1 95 ? 4.663 -11.571 -15.765 1.00 80.12 95 TYR A N 1
ATOM 710 C CA . TYR A 1 95 ? 3.638 -10.611 -16.133 1.00 80.12 95 TYR A CA 1
ATOM 711 C C . TYR A 1 95 ? 3.447 -9.578 -15.031 1.00 80.12 95 TYR A C 1
ATOM 713 O O . TYR A 1 95 ? 3.057 -9.893 -13.904 1.00 80.12 95 TYR A O 1
ATOM 721 N N . ARG A 1 96 ? 3.672 -8.310 -15.375 1.00 80.00 96 ARG A N 1
ATOM 722 C CA . ARG A 1 96 ? 3.434 -7.178 -14.478 1.00 80.00 96 ARG A CA 1
ATOM 723 C C . ARG A 1 96 ? 2.076 -6.565 -14.785 1.00 80.00 96 ARG A C 1
ATOM 725 O O . ARG A 1 96 ? 1.922 -5.799 -15.737 1.00 80.00 96 ARG A O 1
ATOM 732 N N . ILE A 1 97 ? 1.089 -6.896 -13.959 1.00 77.75 97 ILE A N 1
ATOM 733 C CA . ILE A 1 97 ? -0.272 -6.362 -14.073 1.00 77.75 97 ILE A CA 1
ATOM 734 C C . ILE A 1 97 ? -0.220 -4.824 -14.099 1.00 77.75 97 ILE A C 1
ATOM 736 O O . ILE A 1 97 ? 0.306 -4.194 -13.184 1.00 77.75 97 ILE A O 1
ATOM 740 N N . GLY A 1 98 ? -0.772 -4.216 -15.153 1.00 76.00 98 GLY A N 1
ATOM 741 C CA . GLY A 1 98 ? -0.878 -2.758 -15.275 1.00 76.00 98 GLY A CA 1
ATOM 742 C C . GLY A 1 98 ? 0.404 -2.019 -15.657 1.00 76.00 98 GLY A C 1
ATOM 743 O O . GLY A 1 98 ? 0.366 -0.795 -15.773 1.00 76.00 98 GLY A O 1
ATOM 744 N N . PHE A 1 99 ? 1.519 -2.722 -15.874 1.00 81.19 99 PHE A N 1
ATOM 745 C CA . PHE A 1 99 ? 2.811 -2.088 -16.138 1.00 81.19 99 PHE A CA 1
ATOM 746 C C . PHE A 1 99 ? 2.850 -1.336 -17.468 1.00 81.19 99 PHE A C 1
ATOM 748 O O . PHE A 1 99 ? 3.322 -0.207 -17.500 1.00 81.19 99 PHE A O 1
ATOM 755 N N . GLU A 1 100 ? 2.300 -1.906 -18.544 1.00 81.94 100 GLU A N 1
ATOM 756 C CA . GLU A 1 100 ? 2.235 -1.221 -19.843 1.00 81.94 100 GLU A CA 1
ATOM 757 C C . GLU A 1 100 ? 1.424 0.071 -19.758 1.00 81.94 100 GLU A C 1
ATOM 759 O O . GLU A 1 100 ? 1.877 1.118 -20.209 1.00 81.94 100 GLU A O 1
ATOM 764 N N . TRP A 1 101 ? 0.261 0.017 -19.102 1.00 82.62 101 TRP A N 1
ATOM 765 C CA . TRP A 1 101 ? -0.572 1.196 -18.885 1.00 82.62 101 TRP A CA 1
ATOM 766 C C . TRP A 1 101 ? 0.159 2.261 -18.057 1.00 82.62 101 TRP A C 1
ATOM 768 O O . TRP A 1 101 ? 0.147 3.438 -18.415 1.00 82.62 101 TRP A O 1
ATOM 778 N N . TYR A 1 102 ? 0.831 1.851 -16.977 1.00 81.06 102 TYR A N 1
ATOM 779 C CA . TYR A 1 102 ? 1.605 2.749 -16.121 1.00 81.06 102 TYR A CA 1
ATOM 780 C C . TYR A 1 102 ? 2.766 3.404 -16.877 1.00 81.06 102 TYR A C 1
ATOM 782 O O . TYR A 1 102 ? 2.967 4.612 -16.776 1.00 81.06 102 TYR A O 1
ATOM 790 N N . VAL A 1 103 ? 3.489 2.632 -17.687 1.00 84.25 103 VAL A N 1
ATOM 791 C CA . VAL A 1 103 ? 4.553 3.137 -18.556 1.00 84.25 103 VAL A CA 1
ATOM 792 C C . VAL A 1 103 ? 3.996 4.125 -19.578 1.00 84.25 103 VAL A C 1
ATOM 794 O O . VAL A 1 103 ? 4.545 5.212 -19.701 1.00 84.25 103 VAL A O 1
ATOM 797 N N . SER A 1 104 ? 2.887 3.813 -20.255 1.00 84.75 104 SER A N 1
ATOM 798 C CA . SER A 1 104 ? 2.239 4.743 -21.190 1.00 84.75 104 SER A CA 1
ATOM 799 C C . SER A 1 104 ? 1.797 6.041 -20.511 1.00 84.75 104 SER A C 1
ATOM 801 O O . SER A 1 104 ? 1.968 7.118 -21.079 1.00 84.75 104 SER A O 1
ATOM 803 N N . PHE A 1 105 ? 1.269 5.959 -19.287 1.00 84.06 105 PHE A N 1
ATOM 804 C CA . PHE A 1 105 ? 0.916 7.135 -18.494 1.00 84.06 105 PHE A CA 1
ATOM 805 C C . PHE A 1 105 ? 2.148 7.986 -18.163 1.00 84.06 105 PHE A C 1
ATOM 807 O O . PHE A 1 105 ? 2.129 9.196 -18.384 1.00 84.06 105 PHE A O 1
ATOM 814 N N . LEU A 1 106 ? 3.232 7.364 -17.686 1.00 83.69 106 LEU A N 1
ATOM 815 C CA . LEU A 1 106 ? 4.484 8.063 -17.389 1.00 83.69 106 LEU A CA 1
ATOM 816 C C . LEU A 1 106 ? 5.121 8.675 -18.640 1.00 83.69 106 LEU A C 1
ATOM 818 O O . LEU A 1 106 ? 5.628 9.789 -18.562 1.00 83.69 106 LEU A O 1
ATOM 822 N N . THR A 1 107 ? 5.068 7.993 -19.786 1.00 85.88 107 THR A N 1
ATOM 823 C CA . THR A 1 107 ? 5.573 8.525 -21.058 1.00 85.88 107 THR A CA 1
ATOM 824 C C . THR A 1 107 ? 4.790 9.765 -21.481 1.00 85.88 107 THR A C 1
ATOM 826 O O . THR A 1 107 ? 5.407 10.786 -21.767 1.00 85.88 107 THR A O 1
ATOM 829 N N . GLY A 1 108 ? 3.454 9.747 -21.411 1.00 85.81 108 GLY A N 1
ATOM 830 C CA . GLY A 1 108 ? 2.649 10.943 -21.696 1.00 85.81 108 GLY A CA 1
ATOM 831 C C . GLY A 1 108 ? 2.941 12.108 -20.737 1.00 85.81 108 GLY A C 1
ATOM 832 O O . GLY A 1 108 ? 2.918 13.275 -21.131 1.00 85.81 108 GLY A O 1
ATOM 833 N N . LEU A 1 109 ? 3.275 11.800 -19.481 1.00 84.94 109 LEU A N 1
ATOM 834 C CA . LEU A 1 109 ? 3.684 12.788 -18.480 1.00 84.94 109 LEU A CA 1
ATOM 835 C C . LEU A 1 109 ? 5.079 13.360 -18.774 1.00 84.94 109 LEU A C 1
ATOM 837 O O . LEU A 1 109 ? 5.287 14.561 -18.613 1.00 84.94 109 LEU A O 1
ATOM 841 N N . ALA A 1 110 ? 6.007 12.522 -19.244 1.00 86.25 110 ALA A N 1
ATOM 842 C CA . ALA A 1 110 ? 7.348 12.921 -19.659 1.00 86.25 110 ALA A CA 1
ATOM 843 C C . ALA A 1 110 ? 7.314 13.838 -20.889 1.00 86.25 110 ALA A C 1
ATOM 845 O O . ALA A 1 110 ? 7.958 14.883 -20.887 1.00 86.25 110 ALA A O 1
ATOM 846 N N . GLU A 1 111 ? 6.513 13.485 -21.898 1.00 86.56 111 GLU A N 1
ATOM 847 C CA . GLU A 1 111 ? 6.311 14.278 -23.120 1.00 86.56 111 GLU A CA 1
ATOM 848 C C . GLU A 1 111 ? 5.664 15.641 -22.837 1.00 86.56 111 GLU A C 1
ATOM 850 O O . GLU A 1 111 ? 5.913 16.616 -23.544 1.00 86.56 111 GLU A O 1
ATOM 855 N N . SER A 1 112 ? 4.853 15.725 -21.779 1.00 87.19 112 SER A N 1
ATOM 856 C CA . SER A 1 112 ? 4.204 16.966 -21.342 1.00 87.19 112 SER A CA 1
ATOM 857 C C . SER A 1 112 ? 5.086 17.824 -20.422 1.00 87.19 112 SER A C 1
ATOM 859 O O . SER A 1 112 ? 4.707 18.949 -20.084 1.00 87.19 112 SER A O 1
ATOM 861 N N . ALA A 1 113 ? 6.235 17.310 -19.970 1.00 86.19 113 ALA A N 1
ATOM 862 C CA . ALA A 1 113 ? 7.113 17.991 -19.027 1.00 86.19 113 ALA A CA 1
ATOM 863 C C . ALA A 1 113 ? 8.200 18.814 -19.749 1.00 86.19 113 ALA A C 1
ATOM 865 O O . ALA A 1 113 ? 8.737 18.384 -20.769 1.00 86.19 113 ALA A O 1
ATOM 866 N N . PRO A 1 114 ? 8.592 19.985 -19.215 1.00 84.06 114 PRO A N 1
ATOM 867 C CA . PRO A 1 114 ? 9.693 20.756 -19.782 1.00 84.06 114 PRO A CA 1
ATOM 868 C C . PRO A 1 114 ? 11.043 20.017 -19.634 1.00 84.06 114 PRO A C 1
ATOM 870 O O . PRO A 1 114 ? 11.280 19.364 -18.607 1.00 84.06 114 PRO A O 1
ATOM 873 N N . PRO A 1 115 ? 11.970 20.147 -20.605 1.00 83.00 115 PRO A N 1
ATOM 874 C CA . PRO A 1 115 ? 13.341 19.666 -20.443 1.00 83.00 115 PRO A CA 1
ATOM 875 C C . PRO A 1 115 ? 14.033 20.453 -19.315 1.00 83.00 115 PRO A C 1
ATOM 877 O O . PRO A 1 115 ? 13.832 21.669 -19.225 1.00 83.00 115 PRO A O 1
ATOM 880 N N . PRO A 1 116 ? 14.821 19.818 -18.419 1.00 81.94 116 PRO A N 1
ATOM 881 C CA . PRO A 1 116 ? 15.385 18.455 -18.461 1.00 81.94 116 PRO A CA 1
ATOM 882 C C . PRO A 1 116 ? 14.578 17.385 -17.693 1.00 81.94 116 PRO A C 1
ATOM 884 O O . PRO A 1 116 ? 15.041 16.258 -17.512 1.00 81.94 116 PRO A O 1
ATOM 887 N N . SER A 1 117 ? 13.406 17.735 -17.160 1.00 84.06 117 SER A N 1
ATOM 888 C CA . SER A 1 117 ? 12.616 16.837 -16.307 1.00 84.06 117 SER A CA 1
ATOM 889 C C . SER A 1 117 ? 11.991 15.689 -17.100 1.00 84.06 117 SER A C 1
ATOM 891 O O . SER A 1 117 ? 11.947 14.571 -16.594 1.00 84.06 117 SER A O 1
ATOM 893 N N . GLY A 1 118 ? 11.550 15.958 -18.335 1.00 80.88 118 GLY A N 1
ATOM 894 C CA . GLY A 1 118 ? 11.024 14.938 -19.251 1.00 80.88 118 GLY A CA 1
ATOM 895 C C . GLY A 1 118 ? 12.064 13.870 -19.601 1.00 80.88 118 GLY A C 1
ATOM 896 O O . GLY A 1 118 ? 11.785 12.683 -19.456 1.00 80.88 118 GLY A O 1
ATOM 897 N N . ASP A 1 119 ? 13.290 14.283 -19.937 1.00 84.31 119 ASP A N 1
ATOM 898 C CA . ASP A 1 119 ? 14.381 13.371 -20.316 1.00 84.31 119 ASP A CA 1
ATOM 899 C C . ASP A 1 119 ? 14.759 12.415 -19.174 1.00 84.31 119 ASP A C 1
ATOM 901 O O . ASP A 1 119 ? 14.882 11.209 -19.375 1.00 84.31 119 ASP A O 1
ATOM 905 N N . ARG A 1 120 ? 14.847 12.931 -17.939 1.00 85.31 120 ARG A N 1
ATOM 906 C CA . ARG A 1 120 ? 15.090 12.104 -16.740 1.00 85.31 120 ARG A CA 1
ATOM 907 C C . ARG A 1 120 ? 13.960 11.115 -16.471 1.00 85.31 120 ARG A C 1
ATOM 909 O O . ARG A 1 120 ? 14.197 10.028 -15.942 1.00 85.31 120 ARG A O 1
ATOM 916 N N . LEU A 1 121 ? 12.723 11.497 -16.789 1.00 83.94 121 LEU A N 1
ATOM 917 C CA . LEU A 1 121 ? 11.565 10.628 -16.617 1.00 83.94 121 LEU A CA 1
ATOM 918 C C . LEU A 1 121 ? 11.580 9.498 -17.653 1.00 83.94 121 LEU A C 1
ATOM 920 O O . LEU A 1 121 ? 11.344 8.353 -17.280 1.00 83.94 121 LEU A O 1
ATOM 924 N N . LEU A 1 122 ? 11.925 9.793 -18.910 1.00 86.12 122 LEU A N 1
ATOM 925 C CA . LEU A 1 122 ? 12.113 8.787 -19.964 1.00 86.12 122 LEU A CA 1
ATOM 926 C C . LEU A 1 122 ? 13.228 7.794 -19.618 1.00 86.12 122 LEU A C 1
ATOM 928 O O . LEU A 1 122 ? 13.005 6.588 -19.703 1.00 86.12 122 LEU A O 1
ATOM 932 N N . GLU A 1 123 ? 14.369 8.279 -19.128 1.00 86.19 123 GLU A N 1
ATOM 933 C CA . GLU A 1 123 ? 15.472 7.426 -18.658 1.00 86.19 123 GLU A CA 1
ATOM 934 C C . GLU A 1 123 ? 15.022 6.517 -17.498 1.00 86.19 123 GLU A C 1
ATOM 936 O O . GLU A 1 123 ? 15.294 5.317 -17.474 1.00 86.19 123 GLU A O 1
ATOM 941 N N . SER A 1 124 ? 14.237 7.060 -16.563 1.00 83.81 124 SER A N 1
ATOM 942 C CA . SER A 1 124 ? 13.677 6.282 -15.450 1.00 83.81 124 SER A CA 1
ATOM 943 C C . SER A 1 124 ? 12.685 5.210 -15.922 1.00 83.81 124 SER A C 1
ATOM 945 O O . SER A 1 124 ? 12.627 4.126 -15.340 1.00 83.81 124 SER A O 1
ATOM 947 N N . ILE A 1 125 ? 11.902 5.491 -16.970 1.00 84.69 125 ILE A N 1
ATOM 948 C CA . ILE A 1 125 ? 10.962 4.537 -17.578 1.00 84.69 125 ILE A CA 1
ATOM 949 C C . ILE A 1 125 ? 11.715 3.379 -18.241 1.00 84.69 125 ILE A C 1
ATOM 951 O O . ILE A 1 125 ? 11.274 2.231 -18.145 1.00 84.69 125 ILE A O 1
ATOM 955 N N . GLU A 1 126 ? 12.842 3.656 -18.891 1.00 85.19 126 GLU A N 1
ATOM 956 C CA . GLU A 1 126 ? 13.673 2.636 -19.533 1.00 85.19 126 GLU A CA 1
ATOM 957 C C . GLU A 1 126 ? 14.291 1.697 -18.486 1.00 85.19 126 GLU A C 1
ATOM 959 O O . GLU A 1 126 ? 14.101 0.481 -18.559 1.00 85.19 126 GLU A O 1
ATOM 964 N N . LEU A 1 127 ? 14.849 2.258 -17.408 1.00 83.44 127 LEU A N 1
ATOM 965 C CA . LEU A 1 127 ? 15.329 1.486 -16.254 1.00 83.44 127 LEU A CA 1
ATOM 966 C C . LEU A 1 127 ? 14.220 0.632 -15.608 1.00 83.44 127 LEU A C 1
ATOM 968 O O . LEU A 1 127 ? 14.457 -0.513 -15.226 1.00 83.44 127 LEU A O 1
ATOM 972 N N . LEU A 1 128 ? 12.987 1.148 -15.518 1.00 80.88 128 LEU A N 1
ATOM 973 C CA . LEU A 1 128 ? 11.823 0.408 -15.005 1.00 80.88 128 LEU A CA 1
ATOM 974 C C . LEU A 1 128 ? 11.456 -0.803 -15.878 1.00 80.88 128 LEU A C 1
ATOM 976 O O . LEU A 1 128 ? 11.021 -1.832 -15.345 1.00 80.88 128 LEU A O 1
ATOM 980 N N . ARG A 1 129 ? 11.601 -0.697 -17.206 1.00 81.06 129 ARG A N 1
ATOM 981 C CA . ARG A 1 129 ? 11.346 -1.807 -18.143 1.00 81.06 129 ARG A CA 1
ATOM 982 C C . ARG A 1 129 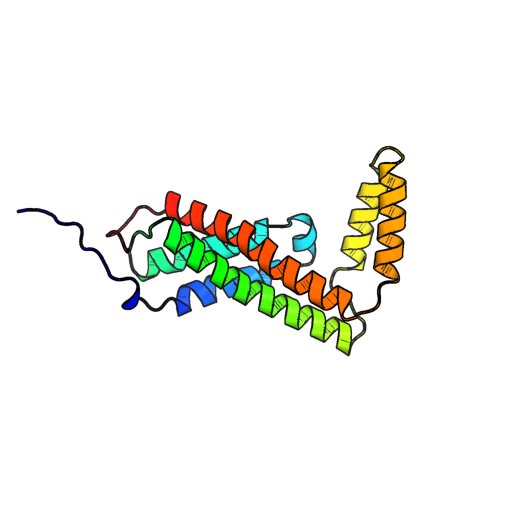? 12.382 -2.911 -17.988 1.00 81.06 129 ARG A C 1
ATOM 984 O O . ARG A 1 129 ? 12.007 -4.080 -17.944 1.00 81.06 129 ARG A O 1
ATOM 991 N N . GLU A 1 130 ? 13.648 -2.541 -17.844 1.00 82.06 130 GLU A N 1
ATOM 992 C CA . GLU A 1 130 ? 14.755 -3.489 -17.688 1.00 82.06 130 GLU A CA 1
ATOM 993 C C . GLU A 1 130 ? 14.819 -4.126 -16.294 1.00 82.06 130 GLU A C 1
ATOM 995 O O . GLU A 1 130 ? 15.413 -5.190 -16.114 1.00 82.06 130 GLU A O 1
ATOM 1000 N N . GLN A 1 131 ? 14.185 -3.511 -15.295 1.00 76.12 131 GLN A N 1
ATOM 1001 C CA . GLN A 1 131 ? 14.238 -3.972 -13.913 1.00 76.12 131 GLN A CA 1
ATOM 1002 C C . GLN A 1 131 ? 13.615 -5.364 -13.745 1.00 76.12 131 GLN A C 1
ATOM 1004 O O . GLN A 1 131 ? 12.399 -5.489 -13.646 1.00 76.12 131 GLN A O 1
ATOM 1009 N N . SER A 1 132 ? 14.421 -6.418 -13.643 1.00 74.56 132 SER A N 1
ATOM 1010 C CA . SER A 1 132 ? 13.951 -7.766 -13.299 1.00 74.56 132 SER A CA 1
ATOM 1011 C C . SER A 1 132 ? 13.453 -7.847 -11.851 1.00 74.56 132 SER A C 1
ATOM 1013 O O . SER A 1 132 ? 13.926 -7.104 -10.987 1.00 74.56 132 SER A O 1
ATOM 1015 N N . PHE A 1 133 ? 12.558 -8.796 -11.555 1.00 73.00 133 PHE A N 1
ATOM 1016 C CA . PHE A 1 133 ? 12.156 -9.056 -10.173 1.00 73.00 133 PHE A CA 1
ATOM 1017 C C . PHE A 1 133 ? 13.370 -9.498 -9.342 1.00 73.00 133 PHE A C 1
ATOM 1019 O O . PHE A 1 133 ? 13.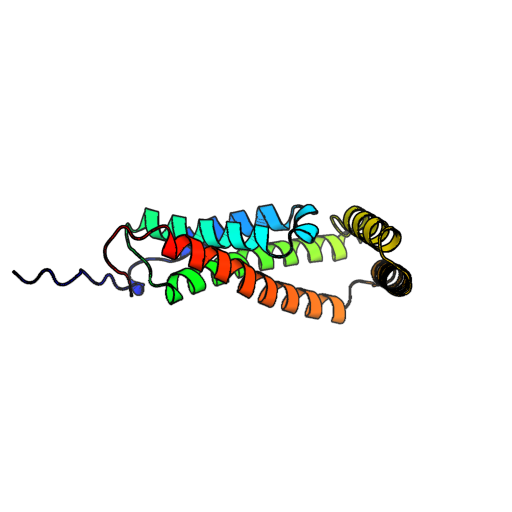989 -10.524 -9.618 1.00 73.00 133 PHE A O 1
ATOM 1026 N N . GLY A 1 134 ? 13.717 -8.721 -8.317 1.00 80.25 134 GLY A N 1
ATOM 1027 C CA . GLY A 1 134 ? 14.852 -8.998 -7.442 1.00 80.25 134 GLY A CA 1
ATOM 1028 C C . GLY A 1 134 ? 14.621 -8.520 -6.012 1.00 80.25 134 GLY A C 1
ATOM 1029 O O . GLY A 1 134 ? 13.611 -7.886 -5.699 1.00 80.25 134 GLY A O 1
ATOM 1030 N N . ILE A 1 135 ? 15.592 -8.792 -5.133 1.00 78.88 135 ILE A N 1
ATOM 1031 C CA . ILE A 1 135 ? 15.527 -8.436 -3.703 1.00 78.88 135 ILE A CA 1
ATOM 1032 C C . ILE A 1 135 ? 15.292 -6.929 -3.515 1.00 78.88 135 ILE A C 1
ATOM 1034 O O . ILE A 1 135 ? 14.494 -6.536 -2.667 1.00 78.88 135 ILE A O 1
ATOM 1038 N N . GLY A 1 136 ? 15.920 -6.083 -4.340 1.00 81.25 136 GLY A N 1
ATOM 1039 C CA . GLY A 1 136 ? 15.721 -4.631 -4.292 1.00 81.25 136 GLY A CA 1
ATOM 1040 C C . GLY A 1 136 ? 14.270 -4.215 -4.554 1.00 81.25 136 GLY A C 1
ATOM 1041 O O . GLY A 1 136 ? 13.711 -3.416 -3.806 1.00 81.25 136 GLY A O 1
ATOM 1042 N N . THR A 1 137 ? 13.624 -4.819 -5.555 1.00 79.94 137 THR A N 1
ATOM 1043 C CA . THR A 1 137 ? 12.215 -4.557 -5.892 1.00 79.94 137 THR A CA 1
ATOM 1044 C C . THR A 1 137 ? 11.279 -5.011 -4.780 1.00 79.94 137 THR A C 1
ATOM 1046 O O . THR A 1 137 ? 10.361 -4.283 -4.413 1.00 79.94 137 THR A O 1
ATOM 1049 N N . PHE A 1 138 ? 11.545 -6.180 -4.198 1.00 80.69 138 PHE A N 1
ATOM 1050 C CA . PHE A 1 138 ? 10.758 -6.705 -3.087 1.00 80.69 138 PHE A CA 1
ATOM 1051 C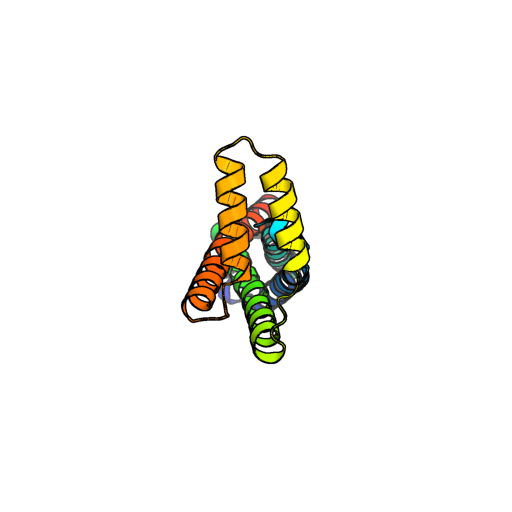 C . PHE A 1 138 ? 10.828 -5.795 -1.851 1.00 80.69 138 PHE A C 1
ATOM 1053 O O . PHE A 1 138 ? 9.800 -5.457 -1.262 1.00 80.69 138 PHE A O 1
ATOM 1060 N N . VAL A 1 139 ? 12.031 -5.338 -1.486 1.00 83.81 139 VAL A N 1
ATOM 1061 C CA . VAL A 1 139 ? 12.221 -4.399 -0.371 1.00 83.81 139 VAL A CA 1
ATOM 1062 C C . VAL A 1 139 ? 11.500 -3.080 -0.650 1.00 83.81 139 VAL A C 1
ATOM 1064 O O . VAL A 1 139 ? 10.761 -2.597 0.208 1.00 83.81 139 VAL A O 1
ATOM 1067 N N . GLN A 1 140 ? 11.646 -2.527 -1.857 1.00 83.12 140 GLN A N 1
ATOM 1068 C CA . GLN A 1 140 ? 10.964 -1.295 -2.255 1.00 83.12 140 GLN A CA 1
ATOM 1069 C C . GLN A 1 140 ? 9.439 -1.430 -2.149 1.00 83.12 140 GLN A C 1
ATOM 1071 O O . GLN A 1 140 ? 8.795 -0.549 -1.587 1.00 83.12 140 GLN A O 1
ATOM 1076 N N . GLN A 1 141 ? 8.864 -2.546 -2.603 1.00 83.19 141 GLN A N 1
ATOM 1077 C CA . GLN A 1 141 ? 7.427 -2.803 -2.491 1.00 83.19 141 GLN A CA 1
ATOM 1078 C C . GLN A 1 141 ? 6.953 -2.880 -1.039 1.00 83.19 141 GLN A C 1
ATOM 1080 O O . GLN A 1 141 ? 5.919 -2.301 -0.718 1.00 83.19 141 GLN A O 1
ATOM 1085 N N . ILE A 1 142 ? 7.700 -3.534 -0.142 1.00 85.31 142 ILE A N 1
ATOM 1086 C CA . ILE A 1 142 ? 7.356 -3.560 1.290 1.00 85.31 142 ILE A CA 1
ATOM 1087 C C . ILE A 1 142 ? 7.332 -2.138 1.859 1.00 85.31 142 ILE A C 1
ATOM 1089 O O . ILE A 1 142 ? 6.377 -1.764 2.544 1.00 85.31 142 ILE A O 1
ATOM 1093 N N . PHE A 1 143 ? 8.345 -1.325 1.551 1.00 86.25 143 PHE A N 1
ATOM 1094 C CA . PHE A 1 143 ? 8.374 0.074 1.979 1.00 86.25 143 PHE A CA 1
ATOM 1095 C C . PHE A 1 143 ? 7.191 0.865 1.421 1.00 86.25 143 PHE A C 1
ATOM 1097 O O . PHE A 1 143 ? 6.551 1.609 2.168 1.00 86.25 143 PHE A O 1
ATOM 1104 N N . THR A 1 144 ? 6.850 0.672 0.146 1.00 85.88 144 THR A N 1
ATOM 1105 C CA . THR A 1 144 ? 5.672 1.288 -0.471 1.00 85.88 144 THR A CA 1
ATOM 1106 C C . THR A 1 144 ? 4.388 0.861 0.235 1.00 85.88 144 THR A C 1
ATOM 1108 O O . THR A 1 144 ? 3.564 1.719 0.545 1.00 85.88 144 THR A O 1
ATOM 1111 N N . VAL A 1 145 ? 4.229 -0.425 0.560 1.00 87.12 145 VAL A N 1
ATOM 1112 C CA . VAL A 1 145 ? 3.064 -0.936 1.295 1.00 87.12 145 VAL A CA 1
ATOM 1113 C C . VAL A 1 145 ? 2.927 -0.265 2.651 1.00 87.12 145 VAL A C 1
ATOM 1115 O O . VAL A 1 145 ? 1.838 0.205 2.985 1.00 87.12 145 VAL A O 1
ATOM 1118 N N . ILE A 1 146 ? 4.014 -0.166 3.412 1.00 87.69 146 ILE A N 1
ATOM 1119 C CA . ILE A 1 146 ? 4.000 0.442 4.746 1.00 87.69 146 ILE A CA 1
ATOM 1120 C C . ILE A 1 146 ? 3.679 1.937 4.661 1.00 87.69 146 ILE A C 1
ATOM 1122 O O . ILE A 1 146 ? 2.785 2.412 5.364 1.00 87.69 146 ILE A O 1
ATOM 1126 N N . LEU A 1 147 ? 4.366 2.679 3.789 1.00 87.50 147 LEU A N 1
ATOM 1127 C CA . LEU A 1 147 ? 4.195 4.127 3.668 1.00 87.50 147 LEU A CA 1
ATOM 1128 C C . LEU A 1 147 ? 2.815 4.495 3.117 1.00 87.50 147 LEU A C 1
ATOM 1130 O O . LEU A 1 147 ? 2.120 5.320 3.711 1.00 87.50 147 LEU A O 1
ATOM 1134 N N . ALA A 1 148 ? 2.386 3.863 2.023 1.00 86.25 148 ALA A N 1
ATOM 1135 C CA . ALA A 1 148 ? 1.106 4.168 1.393 1.00 86.25 148 ALA A CA 1
ATOM 1136 C C . ALA A 1 148 ? -0.071 3.747 2.285 1.00 86.25 148 ALA A C 1
ATOM 1138 O O . ALA A 1 148 ? -1.033 4.505 2.424 1.00 86.25 148 ALA A O 1
ATOM 1139 N N . SER A 1 149 ? 0.013 2.591 2.958 1.00 86.38 149 SER A N 1
ATOM 1140 C CA . SER A 1 149 ? -1.017 2.173 3.924 1.00 86.38 149 SER A CA 1
ATOM 1141 C C . SER A 1 149 ? -1.039 3.072 5.153 1.00 86.38 149 SER A C 1
ATOM 1143 O O . SER A 1 149 ? -2.115 3.371 5.666 1.00 86.38 149 SER A O 1
ATOM 1145 N N . GLY A 1 150 ?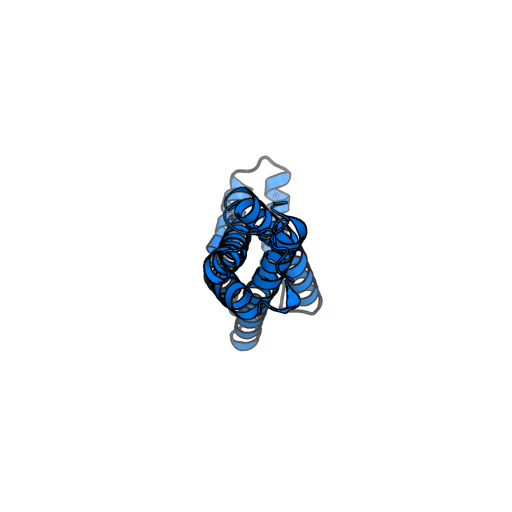 0.130 3.531 5.608 1.00 86.81 150 GLY A N 1
ATOM 1146 C CA . GLY A 1 150 ? 0.255 4.484 6.704 1.00 86.81 150 GLY A CA 1
ATOM 1147 C C . GLY A 1 150 ? -0.430 5.806 6.377 1.00 86.81 150 GLY A C 1
ATOM 1148 O O . GLY A 1 150 ? -1.327 6.221 7.104 1.00 86.81 150 GLY A O 1
ATOM 1149 N N . ILE A 1 151 ? -0.062 6.439 5.261 1.00 89.00 151 ILE A N 1
ATOM 1150 C CA . ILE A 1 151 ? -0.597 7.744 4.850 1.00 89.00 151 ILE A CA 1
ATOM 1151 C C . ILE A 1 151 ? -2.068 7.623 4.435 1.00 89.00 151 ILE A C 1
ATOM 1153 O O . ILE A 1 151 ? -2.926 8.314 4.983 1.00 89.00 151 ILE A O 1
ATOM 1157 N N . GLY A 1 152 ? -2.380 6.727 3.497 1.00 86.81 152 GLY A N 1
ATOM 1158 C CA . GLY A 1 152 ? -3.737 6.539 2.986 1.00 86.81 152 GLY A CA 1
ATOM 1159 C C . GLY A 1 152 ? -4.697 6.063 4.073 1.00 86.81 152 GLY A C 1
ATOM 1160 O O . GLY A 1 152 ? -5.751 6.665 4.269 1.00 86.81 152 GLY A O 1
ATOM 1161 N N . GLY A 1 153 ? -4.305 5.050 4.848 1.00 85.62 153 GLY A N 1
ATOM 1162 C CA . GLY A 1 153 ? -5.096 4.552 5.974 1.00 85.62 153 GLY A CA 1
ATOM 1163 C C . GLY A 1 153 ? -5.312 5.613 7.054 1.00 85.62 153 GLY A C 1
ATOM 1164 O O . GLY A 1 153 ? -6.440 5.789 7.508 1.00 85.62 153 GLY A O 1
ATOM 1165 N N . ALA A 1 154 ? -4.281 6.383 7.420 1.00 88.62 154 ALA A N 1
ATOM 1166 C CA . ALA A 1 154 ? -4.421 7.480 8.378 1.00 88.62 154 ALA A CA 1
ATOM 1167 C C . ALA A 1 154 ? -5.428 8.538 7.909 1.00 88.62 154 ALA A C 1
ATOM 1169 O O . ALA A 1 154 ? -6.304 8.921 8.684 1.00 88.62 154 ALA A O 1
ATOM 1170 N N . ILE A 1 155 ? -5.338 8.979 6.650 1.00 89.94 155 ILE A N 1
ATOM 1171 C CA . ILE A 1 155 ? -6.255 9.971 6.070 1.00 89.94 155 ILE A CA 1
ATOM 1172 C C . ILE A 1 155 ? -7.691 9.433 6.075 1.00 89.94 155 ILE A C 1
ATOM 1174 O O . ILE A 1 155 ? -8.600 10.107 6.562 1.00 89.94 155 ILE A O 1
ATOM 1178 N N . GLY A 1 156 ? -7.894 8.203 5.595 1.00 86.00 156 GLY A N 1
ATOM 1179 C CA . GLY A 1 156 ? -9.208 7.556 5.562 1.00 86.00 156 GLY A CA 1
ATOM 1180 C C . GLY A 1 156 ? -9.831 7.388 6.947 1.00 86.00 156 GLY A C 1
ATOM 1181 O O . GLY A 1 156 ? -10.997 7.733 7.160 1.00 86.00 156 GLY A O 1
ATOM 1182 N N . GLY A 1 157 ? -9.036 6.915 7.909 1.00 83.56 157 GLY A N 1
ATOM 1183 C CA . GLY A 1 157 ? -9.470 6.710 9.289 1.00 83.56 157 GLY A CA 1
ATOM 1184 C C . GLY A 1 157 ? -9.757 8.016 10.025 1.00 83.56 157 GLY A C 1
ATOM 1185 O O . GLY A 1 157 ? -10.762 8.115 10.732 1.00 83.56 157 GLY A O 1
ATOM 1186 N N . ALA A 1 158 ? -8.932 9.047 9.826 1.00 86.88 158 ALA A N 1
ATOM 1187 C CA . ALA A 1 158 ? -9.164 10.372 10.394 1.00 86.88 158 ALA A CA 1
ATOM 1188 C C . ALA A 1 158 ? -10.457 10.998 9.847 1.00 86.88 158 ALA A C 1
ATOM 1190 O O . ALA A 1 158 ? -11.297 11.442 10.631 1.00 86.88 158 ALA A O 1
ATOM 1191 N N . LEU A 1 159 ? -10.663 10.965 8.525 1.00 86.25 159 LEU A N 1
ATOM 1192 C CA . LEU A 1 159 ? -11.877 11.484 7.882 1.00 86.25 159 LEU A CA 1
ATOM 1193 C C . LEU A 1 159 ? -13.139 10.777 8.386 1.00 86.25 159 LEU A C 1
ATOM 1195 O O . LEU A 1 159 ? -14.102 11.441 8.772 1.00 86.25 159 LEU A O 1
ATOM 1199 N N . ALA A 1 160 ? -13.127 9.444 8.445 1.00 83.75 160 ALA A N 1
ATOM 1200 C CA . ALA A 1 160 ? -14.246 8.670 8.977 1.00 83.75 160 ALA A CA 1
ATOM 1201 C C . ALA A 1 160 ? -14.544 9.031 10.439 1.00 83.75 160 ALA A C 1
ATOM 1203 O O . ALA A 1 160 ? -15.695 9.246 10.808 1.00 83.75 160 ALA A O 1
ATOM 1204 N N . THR A 1 161 ? -13.511 9.166 11.268 1.00 83.06 161 THR A N 1
ATOM 1205 C CA . THR A 1 161 ? -13.680 9.482 12.693 1.00 83.06 161 THR A CA 1
ATOM 1206 C C . THR A 1 161 ? -14.235 10.892 12.922 1.00 83.06 161 THR A C 1
ATOM 1208 O O . THR A 1 161 ? -15.030 11.117 13.835 1.00 83.06 161 THR A O 1
ATOM 1211 N N . VAL A 1 162 ? -13.856 11.859 12.080 1.00 83.81 162 VAL A N 1
ATOM 1212 C CA . VAL A 1 162 ? -14.381 13.233 12.146 1.00 83.81 162 VAL A CA 1
ATOM 1213 C C . VAL A 1 162 ? -15.841 13.298 11.692 1.00 83.81 162 VAL A C 1
ATOM 1215 O O . VAL A 1 162 ? -16.630 14.032 12.295 1.00 83.81 162 VAL A O 1
ATOM 1218 N N . LEU A 1 163 ? -16.203 12.534 10.658 1.00 82.94 163 LEU A N 1
ATOM 1219 C CA . LEU A 1 163 ? -17.551 12.517 10.087 1.00 82.94 163 LEU A CA 1
ATOM 1220 C C . LEU A 1 163 ? -18.552 11.741 10.954 1.00 82.94 163 LEU A C 1
ATOM 1222 O O . LEU A 1 163 ? -19.705 12.156 11.083 1.00 82.94 163 LEU A O 1
ATOM 1226 N N . PHE A 1 164 ? -18.125 10.658 11.604 1.00 77.38 164 PHE A N 1
ATOM 1227 C CA . PHE A 1 164 ? -19.001 9.823 12.423 1.00 77.38 164 PHE A CA 1
ATOM 1228 C C . PHE A 1 164 ? -18.781 10.061 13.919 1.00 77.38 164 PHE A C 1
ATOM 1230 O O . PHE A 1 164 ? -18.081 9.325 14.606 1.00 77.38 164 PHE A O 1
ATOM 1237 N N . LYS A 1 165 ? -19.452 11.095 14.442 1.00 65.69 165 LYS A N 1
ATOM 1238 C CA . LYS A 1 165 ? -19.469 11.445 15.877 1.00 65.69 165 LYS A CA 1
ATOM 1239 C C . LYS A 1 165 ? -20.613 10.799 16.677 1.00 65.69 165 LYS A C 1
ATOM 1241 O O . LYS A 1 165 ? -20.891 11.245 17.786 1.00 65.69 165 LYS A O 1
ATOM 1246 N N . LYS A 1 166 ? -21.323 9.810 16.125 1.00 54.72 166 LYS A N 1
ATOM 1247 C CA . LYS A 1 166 ? -22.492 9.197 16.784 1.00 54.72 166 LYS A CA 1
ATOM 1248 C C . LYS A 1 166 ? -22.071 8.026 17.680 1.00 54.72 166 LYS A C 1
ATOM 1250 O O . LYS A 1 166 ? -21.358 7.150 17.208 1.00 54.72 166 LYS A O 1
ATOM 1255 N N . GLY A 1 167 ? -22.573 7.993 18.917 1.00 55.91 167 GLY A N 1
ATOM 1256 C CA . GLY A 1 167 ? -22.365 6.899 19.876 1.00 55.91 167 GLY A CA 1
ATOM 1257 C C . GLY A 1 167 ? -21.532 7.292 21.098 1.00 55.91 167 GLY A C 1
ATOM 1258 O O . GLY A 1 167 ? -20.960 8.384 21.141 1.00 55.91 167 GLY A O 1
ATOM 1259 N N . ALA A 1 168 ? -21.481 6.394 22.083 1.00 60.47 168 ALA A N 1
ATOM 1260 C CA . ALA A 1 168 ? -20.622 6.534 23.255 1.00 60.47 168 ALA A CA 1
ATOM 1261 C C . ALA A 1 168 ? -19.139 6.452 22.847 1.00 60.47 168 ALA A C 1
ATOM 1263 O O . ALA A 1 168 ? -18.806 5.850 21.820 1.00 60.47 168 ALA A O 1
ATOM 1264 N N . LEU A 1 169 ? -18.267 7.137 23.585 1.00 63.03 169 LEU A N 1
ATOM 1265 C CA . LEU A 1 169 ? -16.867 7.324 23.207 1.00 63.03 169 LEU A CA 1
ATOM 1266 C C . LEU A 1 169 ? -16.078 6.064 23.587 1.00 63.03 169 LEU A C 1
ATOM 1268 O O . LEU A 1 169 ? -15.955 5.742 24.762 1.00 63.03 169 LEU A O 1
ATOM 1272 N N . ALA A 1 170 ? -15.586 5.341 22.584 1.00 60.03 170 ALA A N 1
ATOM 1273 C CA . ALA A 1 170 ? -14.720 4.186 22.768 1.00 60.03 170 ALA A CA 1
ATOM 1274 C C . ALA A 1 170 ? -13.259 4.658 22.787 1.00 60.03 170 ALA A C 1
ATOM 1276 O O . ALA A 1 170 ? -12.788 5.271 21.814 1.00 60.03 170 ALA A O 1
ATOM 1277 N N . GLN A 1 171 ? -12.586 4.389 23.908 1.00 56.16 171 GLN A N 1
ATOM 1278 C CA . GLN A 1 171 ? -11.193 4.736 24.206 1.00 56.16 171 GLN A CA 1
ATOM 1279 C C . GLN A 1 171 ? -10.358 3.487 24.491 1.00 56.16 171 GLN A C 1
ATOM 1281 O O . GLN A 1 171 ? -10.939 2.396 24.684 1.00 56.16 171 GLN A O 1
#